Protein AF-A0A7J4PHI6-F1 (afdb_monomer_lite)

Secondary structure (DSSP, 8-state):
-HHHHHHHHHTT---GGGEEE-TTS-EEE-HHHHHHHHHHHHHTT-

Structure (mmCIF, N/CA/C/O backbone):
data_AF-A0A7J4PHI6-F1
#
_entry.id   AF-A0A7J4PHI6-F1
#
loop_
_atom_site.group_PDB
_atom_site.id
_atom_site.type_symbol
_atom_site.label_atom_id
_atom_site.label_alt_id
_atom_site.label_comp_id
_atom_site.label_asym_id
_atom_site.label_entity_id
_atom_site.label_seq_id
_atom_site.pdbx_PDB_ins_code
_atom_site.Cartn_x
_atom_site.Cartn_y
_atom_site.Cartn_z
_atom_site.occupancy
_atom_site.B_iso_or_equiv
_atom_site.auth_seq_id
_atom_site.auth_comp_id
_atom_site.auth_asym_id
_atom_site.auth_atom_id
_atom_site.pdbx_PDB_model_num
ATOM 1 N N . MET A 1 1 ? 1.182 0.526 -16.002 1.00 87.94 1 MET A N 1
ATOM 2 C CA . MET A 1 1 ? 0.519 0.914 -14.736 1.00 87.94 1 MET A CA 1
ATOM 3 C C . MET A 1 1 ? -0.133 -0.299 -14.094 1.00 87.94 1 MET A C 1
ATOM 5 O O . MET A 1 1 ? 0.227 -0.619 -12.973 1.00 87.94 1 MET A O 1
ATOM 9 N N . ASP A 1 2 ? -1.003 -1.003 -14.816 1.00 94.50 2 ASP A N 1
ATOM 10 C CA . ASP A 1 2 ? -1.747 -2.164 -14.303 1.00 94.50 2 ASP A CA 1
ATOM 11 C C . ASP A 1 2 ? -0.840 -3.256 -13.720 1.00 94.50 2 ASP A C 1
ATOM 13 O O . ASP A 1 2 ? -1.056 -3.689 -12.592 1.00 94.50 2 ASP A O 1
ATOM 17 N N . LEU A 1 3 ? 0.235 -3.622 -14.428 1.00 94.56 3 LEU A N 1
ATOM 18 C CA . LEU A 1 3 ? 1.187 -4.635 -13.957 1.00 94.56 3 LEU A CA 1
ATOM 19 C C . LEU A 1 3 ? 1.851 -4.254 -12.623 1.00 94.56 3 LEU A C 1
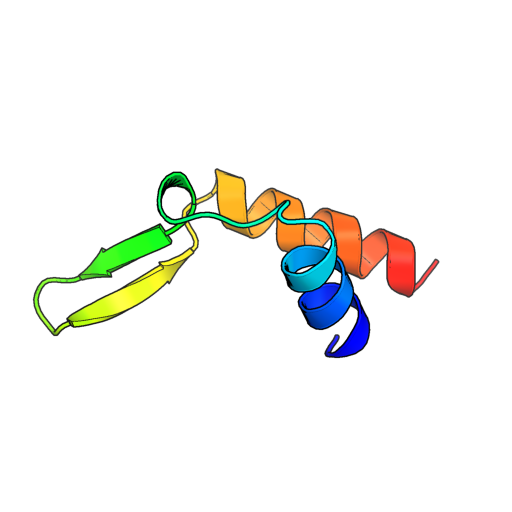ATOM 21 O O . LEU A 1 3 ? 1.916 -5.074 -11.717 1.00 94.56 3 LEU A O 1
ATOM 25 N N . ALA A 1 4 ? 2.257 -2.992 -12.458 1.00 94.75 4 ALA A N 1
ATOM 26 C CA . ALA A 1 4 ? 2.825 -2.494 -11.202 1.00 94.75 4 ALA A CA 1
ATOM 27 C C . ALA A 1 4 ? 1.826 -2.617 -10.035 1.00 94.75 4 ALA A C 1
ATOM 29 O O . ALA A 1 4 ? 2.192 -2.939 -8.906 1.00 94.75 4 ALA A O 1
ATOM 30 N N . VAL A 1 5 ? 0.537 -2.384 -10.296 1.00 95.19 5 VAL A N 1
ATOM 31 C CA . VAL A 1 5 ? -0.507 -2.562 -9.278 1.00 95.19 5 VAL A CA 1
ATOM 32 C C . VAL A 1 5 ? -0.681 -4.042 -8.936 1.00 95.19 5 VAL A C 1
ATOM 34 O O . VAL A 1 5 ? -0.727 -4.371 -7.752 1.00 95.19 5 VAL A O 1
ATOM 37 N N . ILE A 1 6 ? -0.728 -4.926 -9.938 1.00 96.50 6 ILE A N 1
ATOM 38 C CA . ILE A 1 6 ? -0.829 -6.381 -9.735 1.00 96.50 6 ILE A CA 1
ATOM 39 C C . ILE A 1 6 ? 0.353 -6.889 -8.902 1.00 96.50 6 ILE A C 1
ATOM 41 O O . ILE A 1 6 ? 0.132 -7.526 -7.875 1.00 96.50 6 ILE A O 1
ATOM 45 N N . ASN A 1 7 ? 1.586 -6.506 -9.243 1.00 96.50 7 ASN A N 1
ATOM 46 C CA . ASN A 1 7 ? 2.788 -6.893 -8.500 1.00 96.50 7 ASN A CA 1
ATOM 47 C C . ASN A 1 7 ? 2.712 -6.503 -7.014 1.00 96.50 7 ASN A C 1
ATOM 49 O O . ASN A 1 7 ? 3.067 -7.281 -6.125 1.00 96.50 7 ASN A O 1
ATOM 53 N N . LEU A 1 8 ? 2.224 -5.295 -6.711 1.00 96.75 8 LEU A N 1
ATOM 54 C CA . LEU A 1 8 ? 2.068 -4.820 -5.333 1.00 96.75 8 LEU A CA 1
ATOM 55 C C . LEU A 1 8 ? 0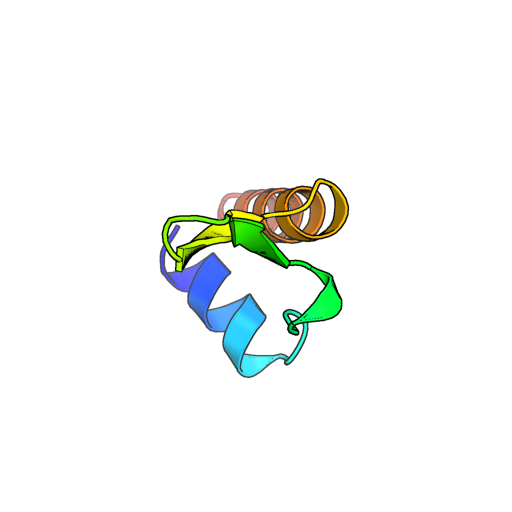.988 -5.573 -4.547 1.00 96.75 8 LEU A C 1
ATOM 57 O O . LEU A 1 8 ? 1.089 -5.668 -3.319 1.00 96.75 8 LEU A O 1
ATOM 61 N N . VAL A 1 9 ? -0.040 -6.076 -5.235 1.00 95.75 9 VAL A N 1
ATOM 62 C CA . VAL A 1 9 ? -1.094 -6.908 -4.643 1.00 95.75 9 VAL A CA 1
ATOM 63 C C . VAL A 1 9 ? -0.568 -8.319 -4.385 1.00 95.75 9 VAL A C 1
ATOM 65 O O . VAL A 1 9 ? -0.667 -8.796 -3.256 1.00 95.75 9 VAL A O 1
ATOM 68 N N . GLU A 1 10 ? 0.044 -8.959 -5.382 1.00 96.75 10 GLU A N 1
ATOM 69 C CA . GLU A 1 10 ? 0.533 -10.342 -5.287 1.00 96.75 10 GLU A CA 1
ATOM 70 C C . GLU A 1 10 ? 1.678 -10.500 -4.282 1.00 96.75 10 GLU A C 1
ATOM 72 O O . GLU A 1 10 ? 1.728 -11.475 -3.536 1.00 96.75 10 GLU A O 1
ATOM 77 N N . SER A 1 11 ? 2.562 -9.505 -4.185 1.00 96.75 11 SER A N 1
ATOM 78 C CA . SER A 1 11 ? 3.646 -9.494 -3.193 1.00 96.75 11 SER A CA 1
ATOM 79 C C . SER A 1 11 ? 3.178 -9.223 -1.756 1.00 96.75 11 SER A C 1
ATOM 81 O O . SER A 1 11 ? 3.986 -9.267 -0.826 1.00 96.75 11 SER A O 1
ATOM 83 N N . GLY A 1 12 ? 1.904 -8.867 -1.544 1.00 96.38 12 GLY A N 1
ATOM 84 C CA . GLY A 1 12 ? 1.392 -8.439 -0.238 1.00 96.38 12 GLY A CA 1
ATOM 85 C C . GLY A 1 12 ? 2.011 -7.128 0.267 1.00 96.38 12 GLY A C 1
ATOM 86 O O . GLY A 1 12 ? 1.885 -6.777 1.444 1.00 96.38 12 GLY A O 1
ATOM 87 N N . ALA A 1 13 ? 2.685 -6.370 -0.605 1.00 96.19 13 ALA A N 1
ATOM 88 C CA . ALA A 1 13 ? 3.375 -5.135 -0.244 1.00 96.19 13 ALA A CA 1
ATOM 89 C 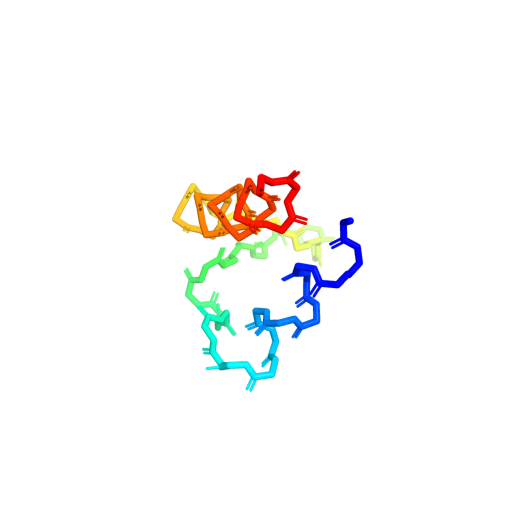C . ALA A 1 13 ? 2.414 -3.986 0.115 1.00 96.19 13 ALA A C 1
ATOM 91 O O . ALA A 1 13 ? 2.856 -2.994 0.717 1.00 96.19 13 ALA A O 1
ATOM 92 N N . MET A 1 14 ? 1.129 -4.122 -0.232 1.00 96.12 14 MET A N 1
ATOM 93 C CA . MET A 1 14 ? 0.046 -3.187 0.072 1.00 96.12 14 MET A CA 1
ATOM 94 C C . MET A 1 14 ? -0.949 -3.784 1.079 1.00 96.12 14 MET A C 1
ATOM 96 O O . MET A 1 14 ? -1.632 -4.759 0.806 1.00 96.12 14 MET A O 1
ATOM 100 N N . GLY A 1 15 ? -1.073 -3.145 2.245 1.00 94.75 15 GLY A N 1
ATOM 101 C CA . GLY A 1 15 ? -2.097 -3.421 3.256 1.00 94.75 15 GLY A CA 1
ATOM 102 C C . GLY A 1 15 ? -2.824 -2.159 3.737 1.00 94.75 15 GLY A C 1
ATOM 103 O O . GLY A 1 15 ? -2.455 -1.035 3.389 1.00 94.75 15 GLY A O 1
ATOM 104 N N . SER A 1 16 ? -3.832 -2.341 4.596 1.00 96.69 16 SER A N 1
ATOM 105 C CA . SER A 1 16 ? -4.746 -1.285 5.077 1.00 96.69 16 SER A CA 1
ATOM 106 C C . SER A 1 16 ? -4.043 -0.049 5.653 1.00 96.69 16 SER A C 1
ATOM 108 O O . SER A 1 16 ? -4.498 1.075 5.452 1.00 96.69 16 SER A O 1
ATOM 110 N N . LYS A 1 17 ? -2.884 -0.227 6.301 1.00 96.81 17 LYS A N 1
ATOM 111 C CA . LYS A 1 17 ? -2.088 0.867 6.882 1.00 96.81 17 LYS A CA 1
ATOM 112 C C . LYS A 1 17 ? -1.666 1.945 5.876 1.00 96.81 17 LYS A C 1
ATOM 114 O O . LYS A 1 17 ? -1.403 3.069 6.306 1.00 96.81 17 LYS A O 1
ATOM 119 N N . TYR A 1 18 ? -1.618 1.626 4.578 1.00 97.69 18 TYR A N 1
ATOM 120 C CA . TYR A 1 18 ? -1.237 2.540 3.492 1.00 97.69 18 TYR A CA 1
ATOM 121 C C . TYR A 1 18 ? -2.402 3.339 2.905 1.00 97.69 18 TYR A C 1
ATOM 123 O O . TYR A 1 18 ? -2.185 4.165 2.018 1.00 97.69 18 TYR A O 1
ATOM 131 N N . PHE A 1 19 ? -3.616 3.135 3.411 1.00 98.00 19 PHE A N 1
ATOM 132 C CA . PHE A 1 19 ? -4.815 3.803 2.930 1.00 98.00 19 PHE A CA 1
ATOM 133 C C . PHE A 1 19 ? -5.485 4.617 4.041 1.00 98.00 19 PHE A C 1
ATOM 135 O O . PHE A 1 19 ? -5.311 4.351 5.233 1.00 98.00 19 PHE A O 1
ATOM 142 N N . ILE A 1 20 ? -6.241 5.636 3.639 1.00 97.94 20 ILE A N 1
ATOM 143 C CA . ILE A 1 20 ? -7.176 6.385 4.481 1.00 97.94 20 ILE A CA 1
ATOM 144 C C . ILE A 1 20 ? -8.564 6.192 3.887 1.00 97.94 20 ILE A C 1
ATOM 146 O O . ILE A 1 20 ? -8.749 6.363 2.680 1.00 97.94 20 ILE A O 1
ATOM 150 N N . ARG A 1 21 ? -9.531 5.866 4.747 1.00 97.50 21 ARG A N 1
ATOM 151 C CA . ARG A 1 21 ? -10.948 5.954 4.409 1.00 97.50 21 ARG A CA 1
ATOM 152 C C . ARG A 1 21 ? -11.444 7.338 4.799 1.00 97.50 21 ARG A C 1
ATOM 154 O O . ARG A 1 21 ? -11.240 7.759 5.934 1.00 97.50 21 ARG A O 1
ATOM 161 N N . THR A 1 22 ? -12.027 8.055 3.855 1.00 96.88 22 THR A N 1
ATOM 162 C CA . THR A 1 22 ? -12.639 9.359 4.121 1.00 96.88 22 THR A CA 1
ATOM 163 C C . THR A 1 22 ? -14.041 9.176 4.697 1.00 96.88 22 THR A C 1
ATOM 165 O O . THR A 1 22 ? -14.622 8.094 4.614 1.00 96.88 22 THR A O 1
ATOM 168 N N . GLU A 1 23 ? -14.605 10.242 5.261 1.00 95.94 23 GLU A N 1
ATOM 169 C CA . GLU A 1 23 ? -15.945 10.232 5.870 1.00 95.94 23 GLU A CA 1
ATOM 170 C C . GLU A 1 23 ? -17.046 9.852 4.872 1.00 95.94 23 GLU A C 1
ATOM 172 O O . GLU A 1 23 ? -17.975 9.130 5.211 1.00 95.94 23 GLU A O 1
ATOM 177 N N . ASN A 1 24 ? -16.893 10.239 3.602 1.00 97.56 24 ASN A N 1
ATOM 178 C CA . ASN A 1 24 ? -17.774 9.825 2.506 1.00 97.56 24 ASN A CA 1
ATOM 179 C C . ASN A 1 24 ? -17.419 8.446 1.918 1.00 97.56 24 ASN A C 1
ATOM 181 O O . ASN A 1 24 ? -17.722 8.163 0.763 1.00 97.56 24 ASN A O 1
ATOM 185 N N . TYR A 1 25 ? -16.744 7.604 2.701 1.00 95.81 25 TYR A N 1
ATOM 186 C CA . TYR A 1 25 ? -16.401 6.219 2.387 1.00 95.81 25 TYR A CA 1
ATOM 187 C C . TYR A 1 25 ? -15.478 5.991 1.179 1.00 95.81 25 TYR A C 1
ATOM 189 O O . TYR A 1 25 ? -15.276 4.835 0.804 1.00 95.81 25 TYR A O 1
ATOM 197 N N . ASN A 1 26 ? -14.852 7.032 0.621 1.00 97.94 26 ASN A N 1
ATOM 198 C CA . ASN A 1 26 ? -13.823 6.862 -0.405 1.00 97.94 26 ASN A CA 1
ATOM 199 C C . ASN A 1 26 ? -12.514 6.332 0.192 1.00 97.94 26 ASN A C 1
ATOM 201 O O . ASN A 1 26 ? -12.220 6.517 1.375 1.00 97.94 26 ASN A O 1
ATOM 205 N N . LEU A 1 27 ? -11.695 5.712 -0.659 1.00 97.56 27 LEU A N 1
ATOM 206 C CA . LEU A 1 27 ? -10.359 5.242 -0.310 1.00 97.56 27 LEU A CA 1
ATOM 207 C C . LEU A 1 27 ? -9.303 6.142 -0.957 1.00 97.56 27 LEU A C 1
ATOM 209 O O . LEU A 1 27 ? -9.364 6.428 -2.151 1.00 97.56 27 LEU A O 1
ATOM 213 N N . ARG A 1 28 ? -8.324 6.593 -0.172 1.00 97.88 28 ARG A N 1
ATOM 214 C CA . ARG A 1 28 ? -7.188 7.390 -0.651 1.00 97.88 28 ARG A CA 1
ATOM 215 C C . ARG A 1 28 ? -5.876 6.784 -0.179 1.00 97.88 28 ARG A C 1
ATOM 217 O O . ARG A 1 28 ? -5.800 6.242 0.923 1.00 97.88 28 ARG A O 1
ATOM 224 N N . LEU A 1 29 ? -4.830 6.900 -0.990 1.00 97.94 29 LEU A N 1
ATOM 225 C CA . LEU A 1 29 ? -3.480 6.506 -0.591 1.00 97.94 29 LEU A CA 1
ATOM 226 C C . LEU A 1 29 ? -2.917 7.497 0.432 1.00 97.94 29 LEU A C 1
ATOM 228 O O . LEU A 1 29 ? -3.017 8.712 0.267 1.00 97.94 29 LEU A O 1
ATOM 232 N N . LYS A 1 30 ? -2.264 6.972 1.470 1.00 98.19 30 LYS A N 1
ATOM 233 C CA . LYS A 1 30 ? -1.343 7.756 2.302 1.00 98.19 30 LYS A CA 1
ATOM 234 C C . LYS A 1 30 ? -0.061 8.055 1.523 1.00 98.19 30 LYS A C 1
ATOM 236 O O . LYS A 1 30 ? 0.268 7.297 0.609 1.00 98.19 30 LYS A O 1
ATOM 241 N N . PRO A 1 31 ? 0.750 9.041 1.953 1.00 98.12 31 PRO A N 1
ATOM 242 C CA . PRO A 1 31 ? 2.066 9.289 1.360 1.00 98.12 31 PRO A CA 1
ATOM 243 C C . PRO A 1 31 ? 2.956 8.035 1.292 1.00 98.12 31 PRO A C 1
ATOM 245 O O . PRO A 1 31 ? 3.640 7.801 0.300 1.00 98.12 31 PRO A O 1
ATOM 248 N N . THR A 1 32 ? 2.899 7.173 2.311 1.00 97.69 32 THR A N 1
ATOM 249 C CA . THR A 1 32 ? 3.648 5.906 2.352 1.00 97.69 32 THR A CA 1
ATOM 250 C C . THR A 1 32 ? 3.166 4.880 1.322 1.00 97.69 32 THR A C 1
ATOM 252 O O . THR A 1 32 ? 3.989 4.155 0.769 1.00 97.69 32 THR A O 1
ATOM 255 N N . GLY A 1 33 ? 1.860 4.827 1.041 1.00 97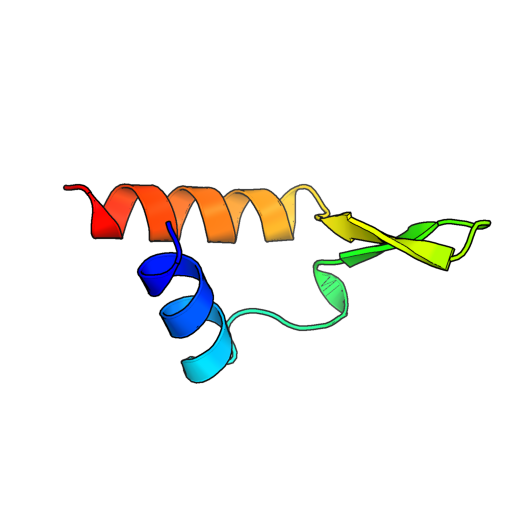.44 33 GLY A N 1
ATOM 256 C CA . GLY A 1 33 ? 1.292 3.996 -0.025 1.00 97.44 33 GLY A CA 1
ATOM 257 C C . GLY A 1 33 ? 1.603 4.553 -1.410 1.00 97.44 33 GLY A C 1
ATOM 258 O O . GLY A 1 33 ? 2.043 3.815 -2.285 1.00 97.44 33 GLY A O 1
ATOM 259 N N . ALA A 1 34 ? 1.466 5.869 -1.583 1.00 97.81 34 ALA A N 1
ATOM 260 C CA . ALA A 1 34 ? 1.809 6.553 -2.825 1.00 97.81 34 ALA A CA 1
ATOM 261 C C . ALA A 1 34 ? 3.279 6.328 -3.210 1.00 97.81 34 ALA A C 1
ATOM 263 O O . ALA A 1 34 ? 3.559 5.975 -4.351 1.00 97.81 34 ALA A O 1
ATOM 264 N N . LYS A 1 35 ? 4.215 6.425 -2.253 1.00 97.69 35 LYS A N 1
ATOM 265 C CA . LYS A 1 35 ? 5.640 6.156 -2.502 1.00 97.69 35 LYS A CA 1
ATOM 266 C C . LYS A 1 35 ? 5.893 4.730 -3.007 1.00 97.69 35 LYS A C 1
ATOM 268 O O . LYS A 1 35 ? 6.727 4.545 -3.883 1.00 97.69 35 LYS A O 1
ATOM 273 N N . LYS A 1 36 ? 5.172 3.728 -2.492 1.00 97.12 36 LYS A N 1
ATOM 274 C CA . LYS A 1 36 ? 5.283 2.339 -2.971 1.00 97.12 36 LYS A CA 1
ATOM 275 C C . LYS A 1 36 ? 4.812 2.193 -4.412 1.00 97.12 36 LYS A C 1
ATOM 277 O O . LYS A 1 36 ? 5.528 1.606 -5.211 1.00 97.12 36 LYS A O 1
ATOM 282 N N . VAL A 1 37 ? 3.651 2.765 -4.733 1.00 96.38 37 VAL A N 1
ATOM 283 C CA . VAL A 1 37 ? 3.099 2.742 -6.095 1.00 96.38 37 VAL A CA 1
ATOM 284 C C . VAL A 1 37 ? 4.035 3.446 -7.072 1.00 96.38 37 VAL A C 1
ATOM 286 O O . VAL A 1 37 ? 4.325 2.893 -8.123 1.00 96.38 37 VAL A O 1
ATOM 289 N N . VAL A 1 38 ? 4.555 4.624 -6.713 1.00 96.69 38 VAL A N 1
ATOM 290 C CA . VAL A 1 38 ? 5.511 5.361 -7.553 1.00 96.69 38 VAL A CA 1
ATOM 291 C C . VAL A 1 38 ? 6.792 4.559 -7.769 1.00 96.69 38 VAL A C 1
ATOM 293 O O . VAL A 1 38 ? 7.243 4.454 -8.901 1.00 96.69 38 VAL A O 1
ATOM 296 N N . ASN A 1 39 ? 7.357 3.957 -6.720 1.00 96.19 39 ASN A N 1
ATOM 297 C CA . ASN A 1 39 ? 8.570 3.151 -6.850 1.00 96.19 39 ASN A CA 1
ATOM 298 C C . ASN A 1 39 ? 8.358 1.930 -7.756 1.00 96.19 39 ASN A C 1
ATOM 300 O O . ASN A 1 39 ? 9.166 1.694 -8.647 1.00 96.19 39 ASN A O 1
ATOM 304 N N . GLU A 1 40 ? 7.272 1.179 -7.555 1.00 96.12 40 GLU A N 1
ATOM 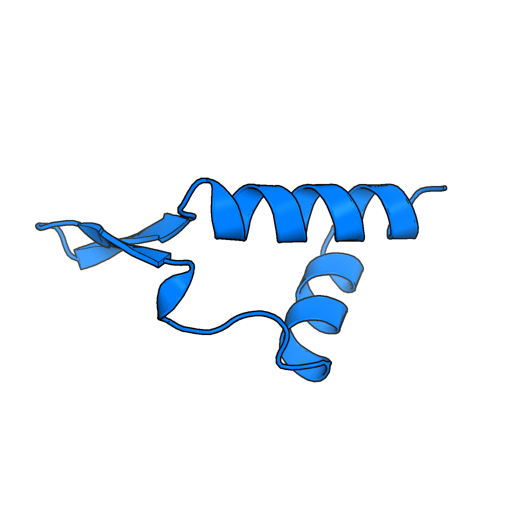305 C CA . GLU A 1 40 ? 6.969 0.010 -8.389 1.00 96.12 40 GLU A CA 1
ATOM 306 C C . GLU A 1 40 ? 6.714 0.411 -9.843 1.00 96.12 40 GLU A C 1
ATOM 308 O O . GLU A 1 40 ? 7.197 -0.229 -10.774 1.00 96.12 40 GLU A O 1
ATOM 313 N N . TYR A 1 41 ? 5.975 1.502 -10.043 1.00 95.81 41 TYR A N 1
ATOM 314 C CA . TYR A 1 41 ? 5.697 2.035 -11.367 1.00 95.81 41 TYR A CA 1
ATOM 315 C C . TYR A 1 41 ? 6.983 2.435 -12.095 1.00 95.81 41 TYR A C 1
ATOM 317 O O . TYR A 1 41 ? 7.159 2.058 -13.249 1.00 95.81 41 TYR A O 1
ATOM 325 N N . SER A 1 42 ? 7.898 3.134 -11.415 1.00 95.19 42 SER A N 1
ATOM 326 C CA . SER A 1 42 ? 9.211 3.482 -11.967 1.00 95.19 42 SER A CA 1
ATOM 327 C C . SER A 1 42 ? 10.028 2.239 -12.323 1.00 95.19 42 SER A C 1
ATOM 329 O O . SER A 1 42 ? 10.581 2.181 -13.414 1.00 95.19 42 SER A O 1
ATOM 331 N N . ASN A 1 43 ? 10.046 1.221 -11.458 1.00 92.31 43 ASN A N 1
ATOM 332 C CA . ASN A 1 43 ? 10.748 -0.043 -11.717 1.00 92.31 43 ASN A CA 1
ATOM 333 C C . ASN A 1 43 ? 10.139 -0.859 -12.867 1.00 92.31 43 ASN A C 1
ATOM 335 O O . ASN A 1 43 ? 10.811 -1.707 -13.429 1.00 92.31 43 A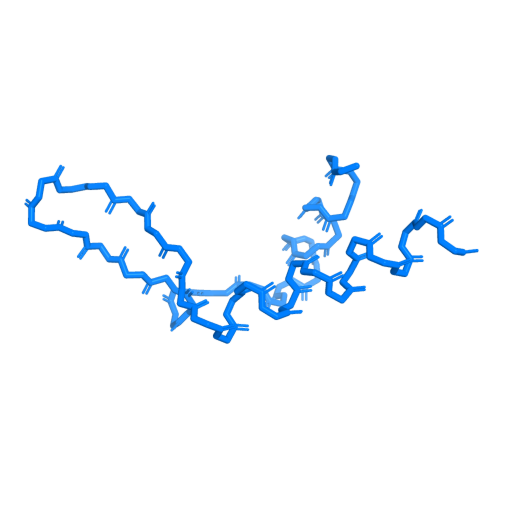SN A O 1
ATOM 339 N N . SER A 1 44 ? 8.857 -0.656 -13.177 1.00 87.50 44 SER A N 1
ATOM 340 C CA . SER A 1 44 ? 8.167 -1.380 -14.252 1.00 87.50 44 SER A CA 1
ATOM 341 C C . SER A 1 44 ? 8.338 -0.725 -15.628 1.00 87.50 44 SER A C 1
ATOM 343 O O . SER A 1 44 ? 7.887 -1.285 -16.625 1.00 87.50 44 SER A O 1
ATOM 345 N N . ILE A 1 45 ? 8.880 0.496 -15.682 1.00 82.94 45 ILE A N 1
ATOM 346 C CA . ILE A 1 45 ? 9.032 1.296 -16.911 1.00 82.94 45 ILE A CA 1
ATOM 347 C C . ILE A 1 45 ? 10.499 1.445 -17.315 1.00 82.94 45 ILE A C 1
ATOM 349 O O . ILE A 1 45 ? 10.779 1.671 -18.492 1.00 82.94 45 ILE A O 1
ATOM 353 N N . ILE A 1 46 ? 11.406 1.337 -16.347 1.00 58.91 46 ILE A N 1
ATOM 354 C CA . ILE A 1 46 ? 12.858 1.311 -16.542 1.00 58.91 46 ILE A CA 1
ATOM 355 C C . ILE A 1 46 ? 13.295 -0.147 -16.657 1.00 58.91 46 ILE A C 1
ATOM 357 O O . ILE A 1 46 ? 14.094 -0.439 -17.573 1.00 58.91 46 ILE A O 1
#

Sequence (46 aa):
MDLAVINLVESGAMGSKYFIRTENYNLRLKPTGAKKVVNEYSNSII

pLDDT: mean 95.08, std 6.12, range [58.91, 98.19]

Radius of gyration: 11.31 Å; chains: 1; bounding box: 31×21×24 Å

Foldseek 3Di:
DVVLVVVCVVVVVDDPVQWDQDPVRDIDGDPVRVVSSVVSVVVVVD